Protein AF-A0A0C2BJT4-F1 (afdb_monomer_lite)

Radius of gyration: 18.19 Å; chains: 1; bounding box: 42×31×49 Å

Organism: NCBI:txid51022

Foldseek 3Di:
DLVPPDVAAEFEFQCDPDPRGADKDFDDDPVQVVVVVVVVVVVCVVVVDDDDDDDDDGPPDIDGPVRVQVVVCVVSVHHGHYDYDYDPDDDPDD

InterPro domains:
  IPR001509 NAD-dependent epimerase/dehydratase [PF01370] (11-58)
  IPR036291 NAD(P)-binding domain superfamily [SSF51735] (5-84)

pLDDT: mean 90.16, std 13.35, range [35.94, 98.25]

Structure (mmCIF, N/CA/C/O backbone):
data_AF-A0A0C2BJT4-F1
#
_entry.id   AF-A0A0C2BJT4-F1
#
loop_
_atom_site.group_PDB
_atom_site.id
_atom_site.type_symbol
_atom_site.label_atom_id
_atom_site.label_alt_id
_atom_site.label_comp_id
_atom_site.label_asym_id
_atom_site.label_entity_id
_atom_site.label_seq_id
_atom_site.pdbx_PDB_ins_code
_atom_site.Cartn_x
_atom_site.Cartn_y
_atom_site.Cartn_z
_atom_site.occupancy
_atom_site.B_iso_or_equiv
_atom_site.auth_seq_id
_atom_site.auth_comp_id
_atom_site.auth_asym_id
_atom_site.auth_atom_id
_atom_site.pdbx_PDB_model_num
ATOM 1 N N . VAL A 1 1 ? -9.144 -11.912 9.332 1.00 66.88 1 VAL A N 1
ATOM 2 C CA . VAL A 1 1 ? -9.173 -10.595 8.689 1.00 66.88 1 VAL A CA 1
ATOM 3 C C . VAL A 1 1 ? -10.161 -10.719 7.545 1.00 66.88 1 VAL A C 1
ATOM 5 O O . VAL A 1 1 ? -11.325 -10.761 7.887 1.00 66.88 1 VAL A O 1
ATOM 8 N N . ALA A 1 2 ? -9.822 -10.995 6.283 1.00 63.66 2 ALA A N 1
ATOM 9 C CA . ALA A 1 2 ? -10.889 -11.178 5.273 1.00 63.66 2 ALA A CA 1
ATOM 10 C C . ALA A 1 2 ? -11.522 -12.596 5.261 1.00 63.66 2 ALA A C 1
ATOM 12 O O . ALA A 1 2 ? -12.739 -12.758 5.178 1.00 63.66 2 ALA A O 1
ATOM 13 N N . ILE A 1 3 ? -10.702 -13.639 5.429 1.00 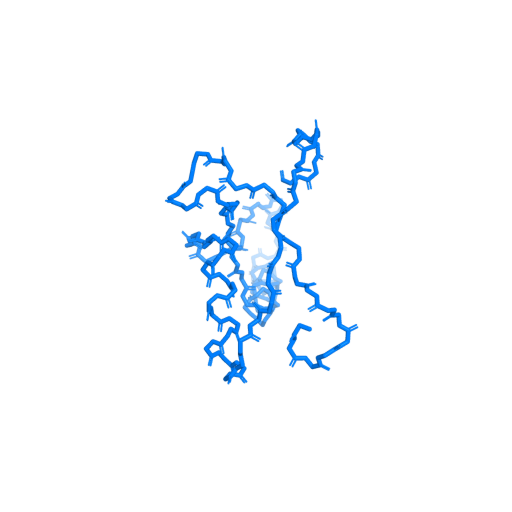85.38 3 ILE A N 1
ATOM 14 C CA . ILE A 1 3 ? -11.124 -15.059 5.415 1.00 85.38 3 ILE A CA 1
ATOM 15 C C . ILE A 1 3 ? -11.002 -15.741 6.790 1.00 85.38 3 ILE A C 1
ATOM 17 O O . ILE A 1 3 ? -10.829 -16.948 6.881 1.00 85.38 3 ILE A O 1
ATOM 21 N N . GLY A 1 4 ? -10.979 -14.961 7.874 1.00 83.06 4 GLY A N 1
ATOM 22 C CA . GLY A 1 4 ? -10.925 -15.497 9.246 1.00 83.06 4 GLY A CA 1
ATOM 23 C C . GLY A 1 4 ? -9.574 -16.046 9.739 1.00 83.06 4 GLY A C 1
ATOM 24 O O . GLY A 1 4 ? -9.417 -16.208 10.938 1.00 83.06 4 GLY A O 1
ATOM 25 N N . LYS A 1 5 ? -8.556 -16.236 8.881 1.00 89.19 5 LYS A N 1
ATOM 26 C CA . LYS A 1 5 ? -7.237 -16.798 9.288 1.00 89.19 5 LYS A CA 1
ATOM 27 C C . LYS A 1 5 ? -6.465 -16.020 10.367 1.00 89.19 5 LYS A C 1
ATOM 29 O O . LYS A 1 5 ? -5.597 -16.574 11.025 1.00 89.19 5 LYS A O 1
ATOM 34 N N . LEU A 1 6 ? -6.742 -14.730 10.506 1.00 91.25 6 LEU A N 1
ATOM 35 C CA . LEU A 1 6 ? -6.150 -13.855 11.519 1.00 91.25 6 LEU A CA 1
ATOM 36 C C . LEU A 1 6 ? -7.296 -13.191 12.288 1.00 91.25 6 LEU A C 1
ATOM 38 O O . LEU A 1 6 ? -8.235 -12.742 11.629 1.00 91.25 6 LEU A O 1
ATOM 42 N N . PRO A 1 7 ? -7.256 -13.089 13.623 1.00 90.75 7 PRO A N 1
ATOM 43 C CA . PRO A 1 7 ? -8.376 -12.537 14.386 1.00 90.75 7 PRO A CA 1
ATOM 44 C C . PRO A 1 7 ? -8.557 -11.033 14.141 1.00 90.75 7 PRO A C 1
ATOM 46 O O . PRO A 1 7 ? -9.676 -10.575 13.935 1.00 90.75 7 PRO A O 1
ATOM 49 N N . VAL A 1 8 ? -7.455 -10.278 14.079 1.00 94.81 8 VAL A N 1
ATOM 50 C CA . VAL A 1 8 ? -7.453 -8.818 13.904 1.00 94.81 8 VAL A CA 1
ATOM 51 C C . VAL A 1 8 ? -6.344 -8.372 12.955 1.00 94.81 8 VAL A C 1
ATOM 53 O O . VAL A 1 8 ? -5.304 -9.028 12.843 1.00 94.81 8 VAL A O 1
ATOM 56 N N . LEU A 1 9 ? -6.557 -7.241 12.286 1.00 93.69 9 LEU A N 1
ATOM 57 C CA . LEU A 1 9 ? -5.524 -6.486 11.587 1.00 93.69 9 LEU A CA 1
ATOM 58 C C . LEU A 1 9 ? -4.902 -5.488 12.570 1.00 93.69 9 LEU A C 1
ATOM 60 O O . LEU A 1 9 ? -5.600 -4.671 13.167 1.00 93.69 9 LEU A O 1
ATOM 64 N N . LYS A 1 10 ? -3.584 -5.557 12.756 1.00 94.75 10 LYS A N 1
ATOM 65 C CA . LYS A 1 10 ? -2.860 -4.650 13.655 1.00 94.75 10 LYS A CA 1
ATOM 66 C C . LYS A 1 10 ? -2.462 -3.385 12.894 1.00 94.75 10 LYS A C 1
ATOM 68 O O . LYS A 1 10 ? -1.785 -3.485 11.875 1.00 94.75 10 LYS A O 1
ATOM 73 N N . ILE A 1 11 ? -2.859 -2.220 13.398 1.00 94.31 11 ILE A N 1
ATOM 74 C CA . ILE A 1 11 ? -2.438 -0.905 12.900 1.00 94.31 11 ILE A CA 1
ATOM 75 C C . ILE A 1 11 ? -1.318 -0.408 13.807 1.00 94.31 11 ILE A C 1
ATOM 77 O O . ILE A 1 11 ? -1.504 -0.298 15.016 1.00 94.31 11 ILE A O 1
ATOM 81 N N . PHE A 1 12 ? -0.145 -0.128 13.252 1.00 93.50 12 PHE A N 1
ATOM 82 C CA . PHE A 1 12 ? 1.015 0.278 14.040 1.00 93.50 12 PHE A CA 1
ATOM 83 C C . PHE A 1 12 ? 1.142 1.806 14.066 1.00 93.50 12 PHE A C 1
ATOM 85 O O . PHE A 1 12 ? 1.592 2.423 13.103 1.00 93.50 12 PHE A O 1
ATOM 92 N N . GLY A 1 13 ? 0.770 2.403 15.200 1.00 90.62 13 GLY A N 1
ATOM 93 C CA . GLY A 1 13 ? 0.759 3.851 15.401 1.00 90.62 13 GLY A CA 1
ATOM 94 C C . GLY A 1 13 ? -0.434 4.565 14.754 1.00 90.62 13 GLY A C 1
ATOM 95 O O . GLY A 1 13 ? -0.854 4.250 13.643 1.00 90.62 13 GLY A O 1
ATOM 96 N N . ASP A 1 14 ? -0.969 5.543 15.479 1.00 93.19 14 ASP A N 1
ATOM 97 C CA . ASP A 1 14 ? -2.130 6.362 15.111 1.00 93.19 14 ASP A CA 1
ATOM 98 C C . ASP A 1 14 ? -1.948 7.843 15.505 1.00 93.19 14 ASP A C 1
ATOM 100 O O . ASP A 1 14 ? -2.917 8.582 15.654 1.00 93.19 14 ASP A O 1
ATOM 104 N N . LYS A 1 15 ? -0.694 8.267 15.704 1.00 92.69 15 LYS A N 1
ATOM 105 C CA . LYS A 1 15 ? -0.316 9.627 16.127 1.00 92.69 15 LYS A CA 1
ATOM 106 C C . LYS A 1 15 ? 0.707 10.277 15.196 1.00 92.69 15 LYS A C 1
ATOM 108 O O . LYS A 1 15 ? 1.480 11.128 15.625 1.00 92.69 15 LYS A O 1
ATOM 113 N N . TRP A 1 16 ? 0.772 9.817 13.953 1.00 90.31 16 TRP A N 1
ATOM 114 C CA . TRP A 1 16 ? 1.595 10.436 12.923 1.00 90.31 16 TRP A CA 1
ATOM 115 C C . TRP A 1 16 ? 0.975 11.763 12.481 1.00 90.31 16 TRP A C 1
ATOM 117 O O . TRP A 1 16 ? -0.245 11.913 12.539 1.00 90.31 16 TRP A O 1
ATOM 127 N N . ASP A 1 17 ? 1.797 12.695 11.998 1.00 94.38 17 ASP A N 1
ATOM 128 C CA . ASP A 1 17 ? 1.326 13.948 11.394 1.00 94.38 17 ASP A CA 1
ATOM 129 C C . ASP A 1 17 ? 0.730 13.674 10.001 1.00 94.38 17 ASP A C 1
ATOM 131 O O . ASP A 1 17 ? 1.364 13.828 8.961 1.00 94.38 17 ASP A O 1
ATOM 135 N N . THR A 1 18 ? -0.468 13.098 10.013 1.00 94.50 18 THR A N 1
ATOM 136 C CA . THR A 1 18 ? -1.228 12.594 8.863 1.00 94.50 18 THR A CA 1
ATOM 137 C C . THR A 1 18 ? -2.717 12.794 9.154 1.00 94.50 18 THR A C 1
ATOM 139 O O . THR A 1 18 ? -3.091 12.817 10.330 1.00 94.50 18 THR A O 1
ATOM 142 N N . PRO A 1 19 ? -3.591 12.889 8.135 1.00 94.19 19 PRO A N 1
ATOM 143 C CA . PRO A 1 19 ? -4.990 13.279 8.335 1.00 94.19 19 PRO A CA 1
ATOM 144 C C . PRO A 1 19 ? -5.777 12.442 9.356 1.00 94.19 19 PRO A C 1
ATOM 146 O O . PRO A 1 19 ? -6.667 12.968 10.017 1.00 94.19 19 PRO A O 1
ATOM 149 N N . ASP A 1 20 ? -5.455 11.155 9.513 1.00 95.06 20 ASP A N 1
ATOM 150 C CA . ASP A 1 20 ? -6.133 10.253 10.454 1.00 95.06 20 ASP A CA 1
ATOM 151 C C . ASP A 1 20 ? -5.208 9.618 11.505 1.00 95.06 20 ASP A C 1
ATOM 153 O O . ASP A 1 20 ? -5.597 8.662 12.197 1.00 95.06 20 ASP A O 1
ATOM 157 N N . GLY A 1 21 ? -3.984 10.142 11.601 1.00 94.44 21 GLY A N 1
ATOM 158 C CA . GLY A 1 21 ? -2.942 9.694 12.511 1.00 94.44 21 GLY A CA 1
ATOM 159 C C . GLY A 1 21 ? -2.202 8.425 12.082 1.00 94.44 21 GLY A C 1
ATOM 160 O O . GLY A 1 21 ? -1.213 8.074 12.724 1.00 94.44 21 GLY A O 1
ATOM 161 N N . THR A 1 22 ? -2.639 7.713 11.039 1.00 96.06 22 THR A N 1
ATOM 162 C CA . THR A 1 22 ? -1.990 6.482 10.566 1.00 96.06 22 THR A CA 1
ATOM 163 C C . THR A 1 22 ? -1.066 6.732 9.378 1.00 96.06 22 THR A C 1
ATOM 165 O O . THR A 1 22 ? -1.226 7.687 8.627 1.00 96.06 22 THR A O 1
ATOM 168 N N . GLY A 1 23 ? -0.068 5.864 9.194 1.00 94.81 23 GLY A N 1
ATOM 169 C CA . GLY A 1 23 ? 0.917 6.035 8.124 1.00 94.81 23 GLY A CA 1
ATOM 170 C C . GLY A 1 23 ? 0.278 6.124 6.733 1.00 94.81 23 GLY A C 1
ATOM 171 O O . GLY A 1 23 ? -0.587 5.319 6.398 1.00 94.81 23 GLY A O 1
ATOM 172 N N . VAL A 1 24 ? 0.742 7.077 5.924 1.00 96.56 24 VAL A N 1
ATOM 173 C CA . VAL A 1 24 ? 0.304 7.276 4.533 1.00 96.56 24 VAL A CA 1
ATOM 174 C C . VAL A 1 24 ? 1.332 6.677 3.577 1.00 96.56 24 VAL A C 1
ATOM 176 O O . VAL A 1 24 ? 2.535 6.887 3.758 1.00 96.56 24 VAL A O 1
ATOM 179 N N . ARG A 1 25 ? 0.888 5.912 2.576 1.00 96.44 25 ARG A N 1
ATOM 180 C CA . ARG A 1 25 ? 1.749 5.285 1.560 1.00 96.44 25 ARG A CA 1
ATOM 181 C C . ARG A 1 25 ? 1.106 5.333 0.175 1.00 96.44 25 ARG A C 1
ATOM 183 O O . ARG A 1 25 ? -0.114 5.342 0.051 1.00 96.44 25 ARG A O 1
ATOM 190 N N . ASP A 1 26 ? 1.948 5.345 -0.854 1.00 97.50 26 ASP A N 1
ATOM 191 C CA . ASP A 1 26 ? 1.532 5.198 -2.251 1.00 97.50 26 ASP A CA 1
ATOM 192 C C . ASP A 1 26 ? 1.417 3.702 -2.588 1.00 97.50 26 ASP A C 1
ATOM 194 O O . ASP A 1 26 ? 2.422 2.991 -2.680 1.00 97.50 26 ASP A O 1
ATOM 198 N N . TYR A 1 27 ? 0.183 3.208 -2.704 1.00 96.44 27 TYR A N 1
ATOM 199 C CA . TYR A 1 27 ? -0.103 1.809 -3.019 1.00 96.44 27 TYR A CA 1
ATOM 200 C C . TYR A 1 27 ? -0.279 1.631 -4.528 1.00 96.44 27 TYR A C 1
ATOM 202 O O . TYR A 1 27 ? -1.259 2.091 -5.109 1.00 96.44 27 TYR A O 1
ATOM 210 N N . ILE A 1 28 ? 0.636 0.892 -5.157 1.00 96.69 28 ILE A N 1
ATOM 211 C CA . ILE A 1 28 ? 0.572 0.553 -6.582 1.00 96.69 28 ILE A CA 1
ATOM 212 C C . ILE A 1 28 ? 0.001 -0.852 -6.803 1.00 96.69 28 ILE A C 1
ATOM 214 O O . ILE A 1 28 ? 0.357 -1.810 -6.112 1.00 96.69 28 ILE A O 1
ATOM 218 N N . HIS A 1 29 ? -0.875 -0.999 -7.800 1.00 97.19 29 HIS A N 1
ATOM 219 C CA . HIS A 1 29 ? -1.385 -2.310 -8.189 1.00 97.19 29 HIS A CA 1
ATOM 220 C C . HIS A 1 29 ? -0.269 -3.161 -8.815 1.00 97.19 29 HIS A C 1
ATOM 222 O O . HIS A 1 29 ? 0.472 -2.704 -9.688 1.00 97.19 29 HIS A O 1
ATOM 228 N N . ILE A 1 30 ? -0.172 -4.434 -8.421 1.00 97.62 30 ILE A N 1
ATOM 229 C CA . ILE A 1 30 ? 0.943 -5.314 -8.815 1.00 97.62 30 ILE A CA 1
ATOM 230 C C . ILE A 1 30 ? 1.091 -5.471 -10.337 1.00 97.62 30 ILE A C 1
ATOM 232 O O . ILE A 1 30 ? 2.202 -5.561 -10.854 1.00 97.62 30 ILE A O 1
ATOM 236 N N . VAL A 1 31 ? -0.023 -5.449 -11.074 1.00 98.06 31 VAL A N 1
ATOM 237 C CA . VAL A 1 31 ? -0.006 -5.533 -12.543 1.00 98.06 31 VAL A CA 1
ATOM 238 C C . VAL A 1 31 ? 0.606 -4.280 -13.170 1.00 98.06 31 VAL A C 1
ATOM 240 O O . VAL A 1 31 ? 1.331 -4.394 -14.156 1.00 98.06 31 VAL A O 1
ATOM 243 N N . ASP A 1 32 ? 0.367 -3.096 -12.606 1.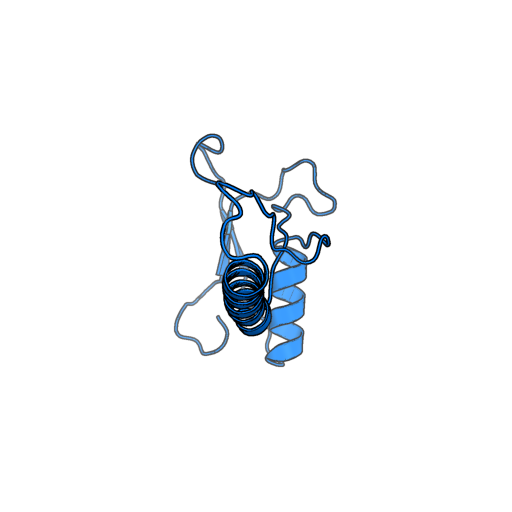00 97.69 32 ASP A N 1
ATOM 244 C CA . ASP A 1 32 ? 0.938 -1.855 -13.135 1.00 97.69 32 ASP A CA 1
ATOM 245 C C . ASP A 1 32 ? 2.430 -1.761 -12.825 1.00 97.69 32 ASP A C 1
ATOM 247 O O . ASP A 1 32 ? 3.212 -1.381 -13.699 1.00 97.69 32 ASP A O 1
ATOM 251 N N . LEU A 1 33 ? 2.845 -2.233 -11.645 1.00 97.94 33 LEU A N 1
ATOM 252 C CA . LEU A 1 33 ? 4.256 -2.411 -11.316 1.00 97.94 33 LEU A CA 1
ATOM 253 C C . LEU A 1 33 ? 4.945 -3.354 -12.319 1.00 97.94 33 LEU A C 1
ATOM 255 O O . LEU A 1 33 ? 5.984 -3.005 -12.882 1.00 97.94 33 LEU A O 1
ATOM 259 N N . ALA A 1 34 ? 4.349 -4.514 -12.614 1.00 98.19 34 ALA A N 1
ATOM 260 C CA . ALA A 1 34 ? 4.885 -5.459 -13.598 1.00 98.19 34 ALA A CA 1
ATOM 261 C C . ALA A 1 34 ? 4.964 -4.849 -15.011 1.00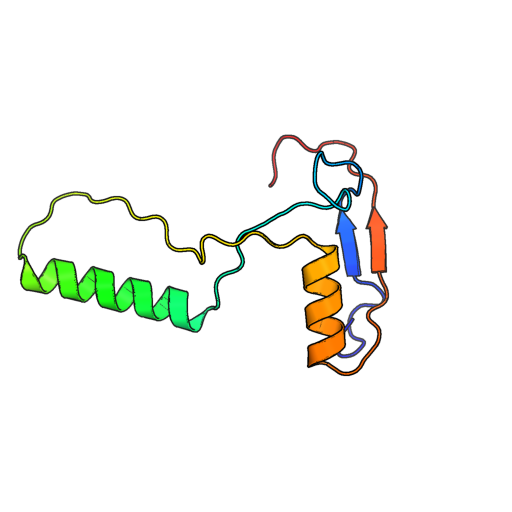 98.19 34 ALA A C 1
ATOM 263 O O . ALA A 1 34 ? 5.990 -4.952 -15.683 1.00 98.19 34 ALA A O 1
ATOM 264 N N . ARG A 1 35 ? 3.914 -4.143 -15.451 1.00 98.25 35 ARG A N 1
ATOM 265 C CA . ARG A 1 35 ? 3.906 -3.418 -16.734 1.00 98.25 35 ARG A CA 1
ATOM 266 C C . ARG A 1 35 ? 4.986 -2.340 -16.796 1.00 98.25 35 ARG A C 1
ATOM 268 O O . ARG A 1 35 ? 5.570 -2.140 -17.859 1.00 98.25 35 ARG A O 1
ATOM 275 N N . GLY A 1 36 ? 5.269 -1.663 -15.685 1.00 97.50 36 GLY A N 1
ATOM 276 C CA . GLY A 1 36 ? 6.360 -0.695 -15.592 1.00 97.50 36 GLY A CA 1
ATOM 277 C C . GLY A 1 36 ? 7.724 -1.317 -15.897 1.00 97.50 36 GLY A C 1
ATOM 278 O O . GLY A 1 36 ? 8.490 -0.741 -16.668 1.00 97.50 36 GLY A O 1
ATOM 279 N N . HIS A 1 37 ? 7.987 -2.531 -15.405 1.00 97.56 37 HIS A N 1
ATOM 280 C CA . HIS A 1 37 ? 9.223 -3.263 -15.709 1.00 97.56 37 HIS A CA 1
ATOM 281 C C . HIS A 1 37 ? 9.333 -3.623 -17.197 1.00 97.56 37 HIS A C 1
ATOM 283 O O . HIS A 1 37 ? 10.385 -3.420 -17.802 1.00 97.56 37 HIS A O 1
ATOM 289 N N . VAL A 1 38 ? 8.243 -4.098 -17.815 1.00 97.88 38 VAL A N 1
ATOM 290 C CA . VAL A 1 38 ? 8.212 -4.387 -19.263 1.00 97.88 38 VAL A CA 1
ATOM 291 C C . VAL A 1 38 ? 8.514 -3.123 -20.073 1.00 97.88 38 VAL A C 1
ATOM 293 O O . VAL A 1 38 ? 9.366 -3.144 -20.957 1.00 97.88 38 VAL A O 1
ATOM 296 N N . LYS A 1 39 ? 7.891 -1.991 -19.722 1.00 96.62 39 LYS A N 1
ATOM 297 C CA . LYS A 1 39 ? 8.138 -0.703 -20.387 1.00 96.62 39 LYS A CA 1
ATOM 298 C C . LYS A 1 39 ? 9.580 -0.219 -20.225 1.00 96.62 39 LYS A C 1
ATOM 300 O O . LYS A 1 39 ? 10.143 0.317 -21.179 1.00 96.62 39 LYS A O 1
ATOM 305 N N . ALA A 1 40 ? 10.177 -0.401 -19.046 1.00 95.19 40 ALA A N 1
ATOM 306 C CA . ALA A 1 40 ? 11.579 -0.064 -18.812 1.00 95.19 40 ALA A CA 1
ATOM 307 C C . ALA A 1 40 ? 12.504 -0.893 -19.719 1.00 95.19 40 ALA A C 1
ATOM 309 O O . ALA A 1 40 ? 13.380 -0.339 -20.383 1.00 95.19 40 ALA A O 1
ATOM 310 N N . LEU A 1 41 ? 12.247 -2.200 -19.830 1.00 95.00 41 LEU A N 1
ATOM 311 C CA . LEU A 1 41 ? 12.994 -3.086 -20.721 1.00 95.00 41 LEU A CA 1
ATOM 312 C C . LEU A 1 41 ? 12.835 -2.697 -22.199 1.00 95.00 41 LEU A C 1
ATOM 314 O O . LEU A 1 41 ? 13.823 -2.635 -22.931 1.00 95.00 41 LEU A O 1
ATOM 318 N N . ASP A 1 42 ? 11.615 -2.404 -22.646 1.00 95.62 42 ASP A N 1
ATOM 319 C CA . ASP A 1 42 ? 11.357 -1.989 -24.028 1.00 95.62 42 ASP A CA 1
ATOM 320 C C . ASP A 1 42 ? 12.061 -0.674 -24.374 1.00 95.62 42 ASP A C 1
ATOM 322 O O . ASP A 1 42 ? 12.559 -0.505 -25.489 1.00 95.62 42 ASP A O 1
ATOM 326 N N . ARG A 1 43 ? 12.144 0.258 -23.418 1.00 93.69 43 ARG A N 1
ATOM 327 C CA . ARG A 1 43 ? 12.889 1.511 -23.581 1.00 93.69 43 ARG A CA 1
ATOM 328 C C . ARG A 1 43 ? 14.383 1.253 -23.768 1.00 93.69 43 ARG A C 1
ATOM 330 O O . ARG A 1 43 ? 14.967 1.821 -24.688 1.00 93.69 43 ARG A O 1
ATOM 337 N N . ILE A 1 44 ? 14.975 0.379 -22.951 1.00 93.81 44 ILE A N 1
ATOM 338 C CA . ILE A 1 44 ? 16.386 -0.021 -23.083 1.00 93.81 44 ILE A CA 1
ATOM 339 C C . ILE A 1 44 ? 16.636 -0.609 -24.475 1.00 93.81 44 ILE A C 1
ATOM 341 O O . ILE A 1 44 ? 17.550 -0.175 -25.171 1.00 93.81 44 ILE A O 1
ATOM 345 N N . LYS A 1 45 ? 15.775 -1.532 -24.922 1.00 93.44 45 LYS A N 1
ATOM 346 C CA . LYS A 1 45 ? 15.885 -2.156 -26.250 1.00 93.44 45 LYS A CA 1
ATOM 347 C C . LYS A 1 45 ? 15.814 -1.141 -27.392 1.00 93.44 45 LYS A C 1
ATOM 349 O O . LYS A 1 45 ? 16.546 -1.280 -28.363 1.00 93.44 45 LYS A O 1
ATOM 354 N N . LYS A 1 46 ? 14.940 -0.134 -27.288 1.00 94.19 46 LYS A N 1
ATOM 355 C CA . LYS A 1 46 ? 14.766 0.898 -28.325 1.00 94.19 46 LYS A CA 1
ATOM 356 C C . LYS A 1 46 ? 15.939 1.870 -28.417 1.00 94.19 46 LYS A C 1
ATOM 358 O O . LYS A 1 46 ? 16.260 2.310 -29.512 1.00 94.19 46 LYS A O 1
ATOM 363 N N . LEU A 1 47 ? 16.538 2.234 -27.284 1.00 91.75 47 LEU A N 1
ATOM 364 C CA . LEU A 1 47 ? 17.614 3.230 -27.228 1.00 91.75 47 LEU A CA 1
ATOM 365 C C . LEU A 1 47 ? 19.014 2.606 -27.359 1.00 91.75 47 LEU A C 1
ATOM 367 O O . LEU A 1 47 ? 19.981 3.321 -27.607 1.00 91.75 47 LEU A O 1
ATOM 371 N N . 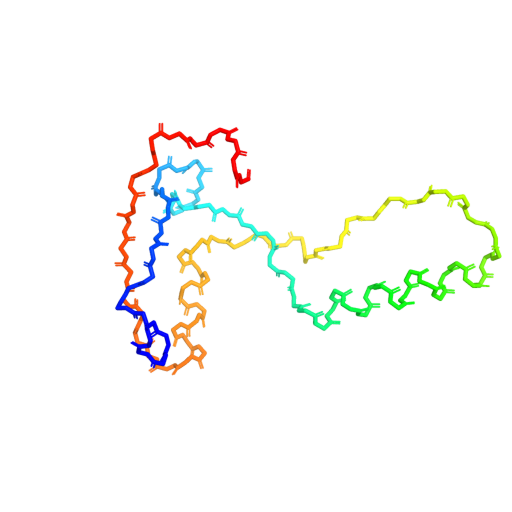GLY A 1 48 ? 19.136 1.284 -27.211 1.00 85.56 48 GLY A N 1
ATOM 372 C CA . GLY A 1 48 ? 20.398 0.549 -27.299 1.00 85.56 48 GLY A CA 1
ATOM 373 C C . GLY A 1 48 ? 21.244 0.695 -26.034 1.00 85.56 48 GLY A C 1
ATOM 374 O O . GLY A 1 48 ? 21.416 -0.273 -25.296 1.00 85.56 48 GLY A O 1
ATOM 375 N N . HIS A 1 49 ? 21.739 1.903 -25.752 1.00 81.94 49 HIS A N 1
ATOM 376 C CA . HIS A 1 49 ? 22.508 2.212 -24.546 1.00 81.94 49 HIS A CA 1
ATOM 377 C C . HIS A 1 49 ? 21.946 3.449 -23.843 1.00 81.94 49 HIS A C 1
ATOM 379 O O . HIS A 1 49 ? 21.852 4.516 -24.440 1.00 81.94 49 HIS A O 1
ATOM 385 N N . ILE A 1 50 ? 21.573 3.297 -22.570 1.00 83.44 50 ILE A N 1
ATOM 386 C CA . ILE A 1 50 ? 21.001 4.384 -21.756 1.00 83.44 50 ILE A CA 1
ATOM 387 C C . ILE A 1 50 ? 21.815 4.694 -20.4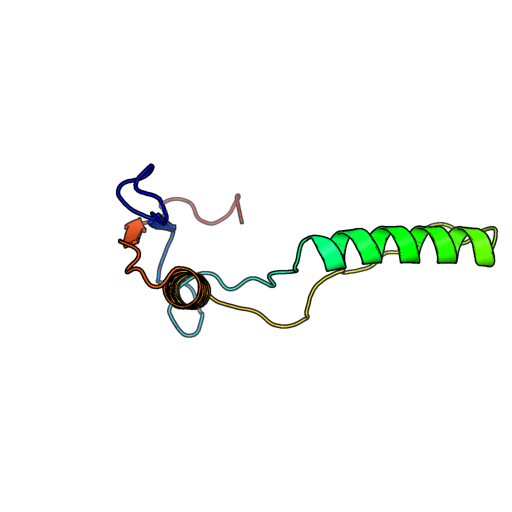93 1.00 83.44 50 ILE A C 1
ATOM 389 O O . ILE A 1 50 ? 21.460 5.606 -19.759 1.00 83.44 50 ILE A O 1
ATOM 393 N N . GLY A 1 51 ? 22.881 3.938 -20.205 1.00 89.44 51 GLY A N 1
ATOM 394 C CA . GLY A 1 51 ? 23.575 4.028 -18.918 1.00 89.44 51 GLY A CA 1
ATOM 395 C C . GLY A 1 51 ? 22.657 3.667 -17.742 1.00 89.44 51 GLY A C 1
ATOM 396 O O . GLY A 1 51 ? 21.993 2.629 -17.773 1.00 89.44 51 GLY A O 1
ATOM 397 N N . THR A 1 52 ? 22.627 4.523 -16.719 1.00 92.94 52 THR A N 1
ATOM 398 C CA . THR A 1 52 ? 21.813 4.350 -15.506 1.00 92.94 52 THR A CA 1
ATOM 399 C C . THR A 1 52 ? 20.746 5.431 -15.432 1.00 92.94 52 THR A C 1
ATOM 401 O O . THR A 1 52 ? 21.060 6.616 -15.412 1.00 92.94 52 THR A O 1
ATOM 404 N N . GLU A 1 53 ? 19.494 5.008 -15.301 1.00 92.56 53 GLU A N 1
ATOM 405 C CA . GLU A 1 53 ? 18.332 5.884 -15.164 1.00 92.56 53 GLU A CA 1
ATOM 406 C C . GLU A 1 53 ? 17.526 5.475 -13.928 1.00 92.56 53 GLU A C 1
ATOM 408 O O . GLU A 1 53 ? 17.356 4.284 -13.652 1.00 92.56 53 GLU A O 1
ATOM 413 N N . ILE A 1 54 ? 17.032 6.460 -13.179 1.00 94.56 54 ILE A N 1
ATOM 414 C CA . ILE A 1 54 ? 16.319 6.245 -11.915 1.00 94.56 54 ILE A CA 1
ATOM 415 C C . ILE A 1 54 ? 14.855 6.634 -12.105 1.00 94.56 54 ILE A C 1
ATOM 417 O O . ILE A 1 54 ? 14.550 7.750 -12.523 1.00 94.56 54 ILE A O 1
ATOM 421 N N . TYR A 1 55 ? 13.944 5.722 -11.760 1.00 94.75 55 TYR A N 1
ATOM 422 C CA . TYR A 1 55 ? 12.504 5.928 -11.890 1.00 94.75 55 TYR A CA 1
ATOM 423 C C . TYR A 1 55 ? 11.785 5.619 -10.580 1.00 94.75 55 TYR A C 1
ATOM 425 O O . TYR A 1 55 ? 11.936 4.533 -10.022 1.00 94.75 55 TYR A O 1
ATOM 433 N N . ASN A 1 56 ? 10.930 6.544 -10.146 1.00 96.56 56 ASN A N 1
ATOM 434 C CA . ASN A 1 56 ? 9.910 6.258 -9.144 1.00 96.56 56 ASN A CA 1
ATOM 435 C C . ASN A 1 56 ? 8.682 5.687 -9.854 1.00 96.56 56 ASN A C 1
ATOM 437 O O . ASN A 1 56 ? 8.152 6.311 -10.774 1.00 96.56 56 ASN A O 1
ATOM 441 N N . LEU A 1 57 ? 8.226 4.510 -9.428 1.00 96.56 57 LEU A N 1
ATOM 442 C CA . LEU A 1 57 ? 7.052 3.854 -9.993 1.00 96.56 57 LEU A CA 1
ATOM 443 C C . LEU A 1 57 ? 5.980 3.698 -8.914 1.00 96.56 57 LEU A C 1
ATOM 445 O O . LEU A 1 57 ? 5.982 2.738 -8.147 1.00 96.56 57 LEU A O 1
ATOM 449 N N . GLY A 1 58 ? 5.080 4.674 -8.872 1.00 95.69 58 GLY A N 1
ATOM 450 C CA . GLY A 1 58 ? 3.951 4.756 -7.950 1.00 95.69 58 GLY A CA 1
ATOM 451 C C . GLY A 1 58 ? 2.735 5.372 -8.637 1.00 95.69 58 GLY A C 1
ATOM 452 O O . GLY A 1 58 ? 2.764 5.656 -9.837 1.00 95.69 58 GLY A O 1
ATOM 453 N N . THR A 1 59 ? 1.661 5.571 -7.884 1.00 95.69 59 THR A N 1
ATOM 454 C CA . THR A 1 59 ? 0.442 6.237 -8.365 1.00 95.69 59 THR A CA 1
ATOM 455 C C . THR A 1 59 ? 0.484 7.751 -8.151 1.00 95.69 59 THR A C 1
ATOM 457 O O . THR A 1 59 ? -0.312 8.478 -8.741 1.00 95.69 59 THR A O 1
ATOM 460 N N . GLY A 1 60 ? 1.393 8.235 -7.298 1.00 96.06 60 GLY A N 1
ATOM 461 C CA . GLY A 1 60 ? 1.468 9.627 -6.856 1.00 96.06 60 GLY A CA 1
ATOM 462 C C . GLY A 1 60 ? 0.390 10.009 -5.838 1.00 96.06 60 GLY A C 1
ATOM 463 O O . GLY A 1 60 ? 0.355 11.154 -5.398 1.00 96.06 60 GLY A O 1
ATOM 464 N N . THR A 1 61 ? -0.483 9.072 -5.455 1.00 96.19 61 THR A N 1
ATOM 465 C CA . THR A 1 61 ? -1.574 9.300 -4.503 1.00 96.19 61 THR A CA 1
ATOM 466 C C . THR A 1 61 ? -1.321 8.498 -3.234 1.00 96.19 61 THR A C 1
ATOM 468 O O . THR A 1 61 ? -1.183 7.277 -3.271 1.00 96.19 61 THR A O 1
ATOM 471 N N . GLY A 1 62 ? -1.248 9.191 -2.099 1.00 96.44 62 GLY A N 1
ATOM 472 C CA . GLY A 1 62 ? -1.090 8.560 -0.793 1.00 96.44 62 GLY A CA 1
ATOM 473 C C . GLY A 1 62 ? -2.430 8.142 -0.197 1.00 96.44 62 GLY A C 1
ATOM 474 O O . GLY A 1 62 ? -3.390 8.903 -0.263 1.00 96.44 62 GLY A O 1
ATOM 475 N N . TYR A 1 63 ? -2.457 6.971 0.436 1.00 97.56 63 TYR A N 1
ATOM 476 C CA . TYR A 1 63 ? -3.571 6.503 1.258 1.00 97.56 63 TYR A CA 1
ATOM 477 C C . TYR A 1 63 ? -3.074 6.127 2.650 1.00 97.56 63 TYR A C 1
ATOM 479 O O . TYR A 1 63 ? -1.984 5.565 2.804 1.00 97.56 63 TYR A O 1
ATOM 487 N N . SER A 1 64 ? -3.871 6.426 3.666 1.00 97.62 64 SER A N 1
ATOM 488 C CA . SER A 1 64 ? -3.622 6.021 5.042 1.00 97.62 64 SER A CA 1
ATOM 489 C C . SER A 1 64 ? -3.895 4.527 5.262 1.00 97.62 64 SER A C 1
ATOM 491 O O . SER A 1 64 ? -4.561 3.851 4.468 1.00 97.62 64 SER A O 1
ATOM 493 N N . VAL A 1 65 ? -3.444 3.995 6.401 1.00 96.88 65 VAL A N 1
ATOM 494 C CA . VAL A 1 65 ? -3.773 2.618 6.800 1.00 96.88 65 VAL A CA 1
ATOM 495 C C . VAL A 1 65 ? -5.284 2.441 6.970 1.00 96.88 65 VAL A C 1
ATOM 497 O O . VAL A 1 65 ? -5.821 1.411 6.560 1.00 96.88 65 VAL A O 1
ATOM 500 N N . LYS A 1 66 ? -5.994 3.416 7.557 1.00 96.69 66 LYS A N 1
ATOM 501 C CA . LYS A 1 66 ? -7.451 3.299 7.756 1.00 96.69 66 LYS A CA 1
ATOM 502 C C . LYS A 1 66 ? -8.216 3.403 6.437 1.00 96.69 66 LYS A C 1
ATOM 504 O O . LYS A 1 66 ? -9.184 2.665 6.264 1.00 96.69 66 LYS A O 1
ATOM 509 N N . GLU A 1 67 ? -7.771 4.235 5.496 1.00 97.75 67 GLU A N 1
ATOM 510 C CA . GLU A 1 67 ? -8.345 4.296 4.145 1.00 97.75 67 GLU A CA 1
ATOM 511 C C . GLU A 1 67 ? -8.205 2.948 3.427 1.00 97.75 67 GLU A C 1
ATOM 513 O O . GLU A 1 67 ? -9.172 2.441 2.855 1.00 97.75 67 GLU A O 1
ATOM 518 N N . MET A 1 68 ? -7.043 2.298 3.544 1.00 96.94 68 MET A N 1
ATOM 519 C CA . MET A 1 68 ? -6.836 0.960 2.984 1.00 96.94 68 MET A CA 1
ATOM 520 C C . MET A 1 68 ? -7.691 -0.117 3.658 1.00 96.94 68 MET A C 1
ATOM 522 O O . MET A 1 68 ? -8.199 -1.012 2.978 1.00 96.94 68 MET A O 1
ATOM 526 N N . VAL A 1 69 ? -7.896 -0.037 4.977 1.00 96.62 69 VAL A N 1
ATOM 527 C CA . VAL A 1 69 ? -8.837 -0.925 5.679 1.00 96.62 69 VAL A CA 1
ATOM 528 C C . VAL A 1 69 ? -10.257 -0.718 5.151 1.00 96.62 69 VAL A C 1
ATOM 530 O O . VAL A 1 69 ? -10.926 -1.700 4.834 1.00 96.62 69 VAL A O 1
ATOM 533 N N . ALA A 1 70 ? -10.705 0.528 4.988 1.00 97.50 70 ALA A N 1
A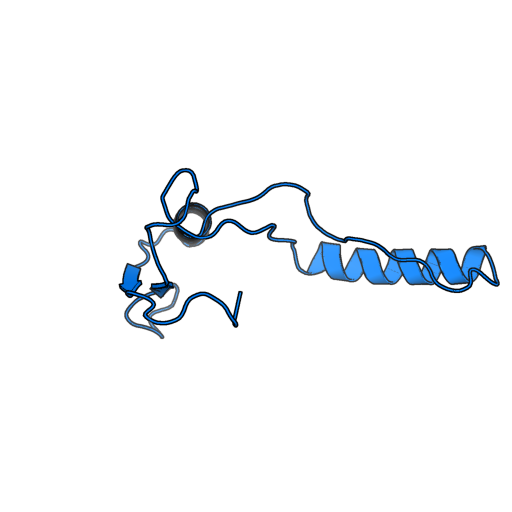TOM 534 C CA . ALA A 1 70 ? -12.030 0.833 4.452 1.00 97.50 70 ALA A CA 1
ATOM 535 C C . ALA A 1 70 ? -12.206 0.316 3.012 1.00 97.50 70 ALA A C 1
ATOM 537 O O . ALA A 1 70 ? -13.245 -0.259 2.678 1.00 97.50 70 ALA A O 1
ATOM 538 N N . ALA A 1 71 ? -11.176 0.445 2.169 1.00 96.88 71 ALA A N 1
ATOM 539 C CA . ALA A 1 71 ? -11.172 -0.122 0.823 1.00 96.88 71 ALA A CA 1
ATOM 540 C C . ALA A 1 71 ? -11.279 -1.658 0.846 1.00 96.88 71 ALA A C 1
ATOM 542 O O . ALA A 1 71 ? -12.050 -2.235 0.074 1.00 96.88 71 ALA A O 1
ATOM 543 N N . LEU A 1 72 ? -10.569 -2.326 1.764 1.00 95.44 72 LEU A N 1
ATOM 544 C CA . LEU A 1 72 ? -10.650 -3.776 1.949 1.00 95.44 72 LEU A CA 1
ATOM 545 C C . LEU A 1 72 ? -12.036 -4.223 2.440 1.00 95.44 72 LEU A C 1
ATOM 547 O O . LEU A 1 72 ? -12.564 -5.225 1.951 1.00 95.44 72 LEU A O 1
ATOM 551 N N . GLU A 1 73 ? -12.649 -3.494 3.375 1.00 97.12 73 GLU A N 1
ATOM 552 C CA . GLU A 1 73 ? -14.023 -3.753 3.827 1.00 97.12 73 GLU A CA 1
ATOM 553 C C . GLU A 1 73 ? -15.014 -3.646 2.667 1.00 97.12 73 GLU A C 1
ATOM 555 O O . GLU A 1 73 ? -15.815 -4.556 2.449 1.00 97.12 73 GLU A O 1
ATOM 560 N N . LYS A 1 74 ? -14.911 -2.571 1.874 1.00 97.94 74 LYS A N 1
ATOM 561 C CA . LYS A 1 74 ? -15.757 -2.344 0.697 1.00 97.94 74 LYS A CA 1
ATOM 562 C C . LYS A 1 74 ? -15.607 -3.461 -0.336 1.00 97.94 74 LYS A C 1
ATOM 564 O O . LYS A 1 74 ? -16.610 -3.952 -0.841 1.00 97.94 74 LYS A O 1
ATOM 569 N N . ALA A 1 75 ? -14.376 -3.872 -0.639 1.00 95.94 75 ALA A N 1
ATOM 570 C CA . ALA A 1 75 ? -14.104 -4.911 -1.631 1.00 95.94 75 ALA A CA 1
ATOM 571 C C . ALA A 1 75 ? -14.529 -6.313 -1.163 1.00 95.94 75 ALA A C 1
ATOM 573 O O . ALA A 1 75 ? -14.958 -7.131 -1.971 1.00 95.94 75 ALA A O 1
ATOM 574 N N . SER A 1 76 ? -14.407 -6.601 0.137 1.00 95.06 76 SER A N 1
ATOM 575 C CA . SER A 1 76 ? -14.748 -7.913 0.705 1.00 95.06 76 SER A CA 1
ATOM 576 C C . SER A 1 76 ? -16.205 -8.043 1.160 1.00 95.06 76 SER A C 1
ATOM 578 O O . SER A 1 76 ? -16.658 -9.159 1.414 1.00 95.06 76 SER A O 1
ATOM 580 N N . GLY A 1 77 ? -16.930 -6.928 1.307 1.00 95.62 77 GLY A N 1
ATOM 581 C CA . GLY A 1 77 ? -18.285 -6.894 1.864 1.00 95.62 77 GLY A CA 1
ATOM 582 C C . GLY A 1 77 ? -18.351 -7.288 3.345 1.00 95.62 77 GLY A C 1
ATOM 583 O O . GLY A 1 77 ? -19.416 -7.647 3.843 1.00 95.62 77 GLY A O 1
ATOM 584 N N . ARG A 1 78 ? -17.216 -7.280 4.055 1.00 93.56 78 ARG A N 1
ATOM 585 C CA . ARG A 1 78 ? -17.099 -7.726 5.449 1.00 93.56 78 ARG A CA 1
ATOM 586 C C . ARG A 1 78 ? -16.422 -6.660 6.285 1.00 93.56 78 ARG A C 1
ATOM 588 O O . ARG A 1 78 ? -15.495 -6.002 5.823 1.00 93.56 78 ARG A O 1
ATOM 595 N N . LYS A 1 79 ? -16.836 -6.547 7.547 1.00 94.94 79 LYS A N 1
ATOM 596 C CA . LYS A 1 79 ? -16.102 -5.747 8.525 1.00 94.94 79 LYS A CA 1
ATOM 597 C C . LYS A 1 79 ? -14.770 -6.397 8.863 1.00 94.94 79 LYS A C 1
ATOM 599 O O . LYS A 1 79 ? -14.691 -7.613 9.041 1.00 94.94 79 LYS A O 1
ATOM 604 N N . ILE A 1 80 ? -13.729 -5.577 8.940 1.00 95.50 80 ILE A N 1
ATOM 605 C CA . ILE A 1 80 ? -12.370 -6.001 9.239 1.00 95.50 80 ILE A CA 1
ATOM 606 C C . ILE A 1 80 ? -12.045 -5.579 10.676 1.00 95.50 80 ILE A C 1
ATOM 608 O O . ILE A 1 80 ? -11.886 -4.391 10.940 1.00 95.50 80 ILE A O 1
ATOM 612 N N . PRO A 1 81 ? -11.916 -6.526 11.624 1.00 95.00 81 PRO A N 1
ATOM 613 C CA . PRO A 1 81 ? -11.524 -6.194 12.987 1.00 95.00 81 PRO A CA 1
ATOM 614 C C . PRO A 1 81 ? -10.112 -5.603 13.009 1.00 95.00 81 PRO A C 1
ATOM 616 O O . PRO A 1 81 ? -9.171 -6.234 12.517 1.00 95.00 81 PRO A O 1
ATOM 619 N N . THR A 1 82 ? -9.958 -4.417 13.595 1.00 95.94 82 THR A N 1
ATOM 620 C CA . THR A 1 82 ? -8.674 -3.712 13.702 1.00 95.94 82 THR A CA 1
ATOM 621 C C . THR A 1 82 ? -8.284 -3.448 15.147 1.00 95.94 82 THR A C 1
ATOM 623 O O . THR A 1 82 ? -9.140 -3.179 15.983 1.00 95.94 82 THR A O 1
ATOM 626 N N . GLU A 1 83 ? -6.983 -3.436 15.423 1.00 95.81 83 GLU A N 1
ATOM 627 C CA . GLU A 1 83 ? -6.430 -3.083 16.730 1.00 95.81 83 GLU A CA 1
ATOM 628 C C . GLU A 1 83 ? -5.209 -2.172 16.561 1.00 95.81 83 GLU A C 1
ATOM 630 O O . GLU A 1 83 ? -4.268 -2.519 15.844 1.00 95.81 83 GLU A O 1
ATOM 635 N N . VAL A 1 84 ? -5.197 -1.020 17.238 1.00 94.25 84 VAL A N 1
ATOM 636 C CA . VAL A 1 84 ? -4.038 -0.119 17.230 1.00 94.25 84 VAL A CA 1
ATOM 637 C C . VAL A 1 84 ? -2.980 -0.622 18.211 1.00 94.25 84 VAL A C 1
ATOM 639 O O . VAL A 1 84 ? -3.248 -0.875 19.385 1.00 94.25 84 VAL A O 1
ATOM 642 N N . ARG A 1 85 ? -1.743 -0.749 17.732 1.00 91.69 85 ARG A N 1
ATOM 643 C CA . ARG A 1 85 ? -0.561 -1.100 18.517 1.00 91.69 85 ARG A CA 1
ATOM 644 C C . ARG A 1 85 ? 0.346 0.112 18.649 1.00 91.69 85 ARG A C 1
ATOM 646 O O . ARG A 1 85 ? 0.708 0.750 17.660 1.00 91.69 85 ARG A O 1
ATOM 653 N N . ARG A 1 86 ? 0.760 0.392 19.884 1.00 81.06 86 ARG A N 1
ATOM 654 C CA . ARG A 1 86 ? 1.754 1.422 20.176 1.00 81.06 86 ARG A CA 1
ATOM 655 C C . ARG A 1 86 ? 3.122 0.953 19.687 1.00 81.06 86 ARG A C 1
ATOM 657 O O . ARG A 1 86 ? 3.577 -0.126 20.059 1.00 81.06 86 ARG A O 1
ATOM 664 N N . ILE A 1 87 ? 3.778 1.774 18.878 1.00 75.31 87 ILE A N 1
ATOM 665 C CA . ILE A 1 87 ? 5.174 1.567 18.497 1.00 75.31 87 ILE A CA 1
ATOM 666 C C . ILE A 1 87 ? 6.053 2.270 19.541 1.00 75.31 87 ILE A C 1
ATOM 668 O O . ILE A 1 87 ? 5.857 3.453 19.811 1.00 75.31 87 ILE A O 1
ATOM 672 N N . LEU A 1 88 ? 7.007 1.547 20.137 1.00 61.72 88 LEU A N 1
ATOM 673 C CA . LEU A 1 88 ? 8.012 2.106 21.059 1.00 61.72 88 LEU A CA 1
ATOM 674 C C . LEU A 1 88 ? 9.287 2.581 20.332 1.00 61.72 88 LEU A C 1
ATOM 676 O O . LEU A 1 88 ? 10.013 3.406 20.870 1.00 61.72 88 LEU A O 1
ATOM 680 N N . PHE A 1 89 ? 9.527 2.122 19.098 1.00 55.16 89 PHE A N 1
ATOM 681 C CA . PHE A 1 89 ? 10.659 2.516 18.251 1.00 55.16 89 PHE A CA 1
ATOM 682 C C . PHE A 1 89 ? 10.203 2.700 16.800 1.00 55.16 89 PHE A C 1
ATOM 684 O O . PHE A 1 89 ? 10.034 1.730 16.067 1.00 55.16 89 PHE A O 1
ATOM 691 N N . ALA A 1 90 ? 9.968 3.943 16.383 1.00 52.50 90 ALA A N 1
ATOM 692 C CA . ALA A 1 90 ? 9.346 4.248 15.092 1.00 52.50 90 ALA A CA 1
ATOM 693 C C . ALA A 1 90 ? 10.332 4.732 14.011 1.00 52.50 90 ALA A C 1
ATOM 695 O O . ALA A 1 90 ? 9.909 5.191 12.958 1.00 52.50 90 ALA A O 1
ATOM 696 N N . ARG A 1 91 ? 11.647 4.656 14.256 1.00 49.72 91 ARG A N 1
ATOM 697 C CA . ARG A 1 91 ? 12.643 5.387 13.451 1.00 49.72 91 ARG A CA 1
ATOM 698 C C . ARG A 1 91 ? 13.414 4.549 12.419 1.00 49.72 91 ARG A C 1
ATOM 700 O O . ARG A 1 91 ? 14.235 5.122 11.721 1.00 49.72 91 ARG A O 1
ATOM 707 N N . ILE A 1 92 ? 13.206 3.225 12.341 1.00 42.38 92 ILE A N 1
ATOM 708 C CA . ILE A 1 92 ? 14.107 2.329 11.573 1.00 42.38 92 ILE A CA 1
ATOM 709 C C . ILE A 1 92 ? 13.404 1.394 10.560 1.00 42.38 92 ILE A C 1
ATOM 711 O O . ILE A 1 92 ? 14.087 0.820 9.723 1.00 42.38 92 ILE A O 1
ATOM 715 N N . PHE A 1 93 ? 12.073 1.248 10.540 1.00 35.94 93 PHE A N 1
ATOM 716 C CA . PHE A 1 93 ? 11.441 0.157 9.762 1.00 35.94 93 PHE A CA 1
ATOM 717 C C . PHE A 1 93 ? 10.341 0.537 8.754 1.00 35.94 93 PHE A C 1
ATOM 719 O O . PHE A 1 93 ? 9.677 -0.372 8.259 1.00 35.94 93 PHE A O 1
ATOM 726 N N . TRP A 1 94 ? 10.132 1.816 8.418 1.00 42.09 94 TRP A N 1
ATOM 727 C CA . TRP A 1 94 ? 9.044 2.226 7.513 1.00 42.09 94 TRP A CA 1
ATOM 728 C C . TRP A 1 94 ? 9.358 3.435 6.649 1.00 42.09 94 TRP A C 1
ATOM 730 O O . TRP A 1 94 ? 10.120 4.305 7.116 1.00 42.09 94 TRP A O 1
#

Secondary structure (DSSP, 8-state):
--SSSSS-EEEE-S-SSSTTSSPEEE---HHHHHHHHHHHHHHHHHHS---------S-S-EEEHHHHHHHHHHHHTS---EEEE--S--SS--

Sequence (94 aa):
VAIGKLPVLKIFGDKWDTPDGTGVRDYIHIVDLARGHVKALDRIKKLGHIGTEIYNLGTGTGYSVKEMVAALEKASGRKIPTEVRRILFARIFW